Protein AF-A0A537UP47-F1 (afdb_monomer)

Radius of gyration: 11.72 Å; Cα contacts (8 Å, |Δi|>4): 84; chains: 1; bounding box: 27×18×39 Å

pLDDT: mean 82.5, std 11.29, range [47.91, 91.44]

Solvent-accessible surface area (backbone atoms only — not comparable to full-atom values): 3909 Å² total; per-residue (Å²): 138,72,79,55,58,66,54,49,49,52,54,48,47,53,51,27,51,78,60,49,28,46,73,45,79,61,86,93,26,30,28,42,40,28,74,62,79,47,100,60,72,46,74,47,72,79,30,48,75,67,55,50,48,51,54,52,49,52,41,63,75,46,34,79,68,53,116

Structure (mmCIF, N/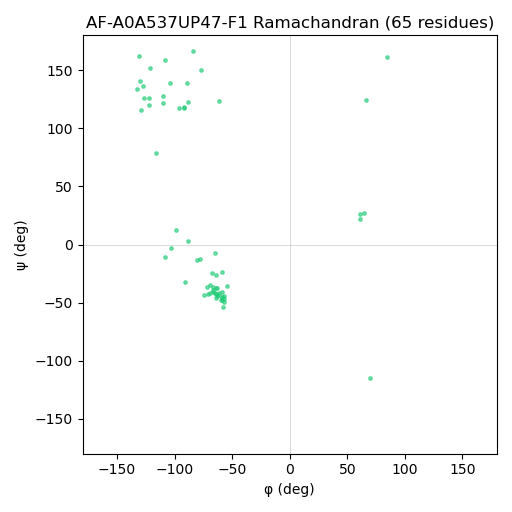CA/C/O backbone):
data_AF-A0A537UP47-F1
#
_entry.id   AF-A0A537UP47-F1
#
loop_
_atom_site.group_PDB
_atom_site.id
_atom_site.type_symbol
_atom_site.label_atom_id
_atom_site.label_alt_id
_atom_site.label_comp_id
_atom_site.label_asym_id
_atom_site.label_entity_id
_atom_site.label_seq_id
_atom_site.pdbx_PDB_ins_code
_atom_site.Cartn_x
_atom_site.Cartn_y
_atom_site.Cartn_z
_atom_site.occupancy
_atom_site.B_iso_or_equiv
_atom_site.auth_seq_id
_atom_site.auth_comp_id
_atom_site.auth_asym_id
_atom_site.auth_atom_id
_atom_site.pdbx_PDB_model_num
ATOM 1 N N . MET A 1 1 ? -5.784 3.000 23.610 1.00 47.91 1 MET A N 1
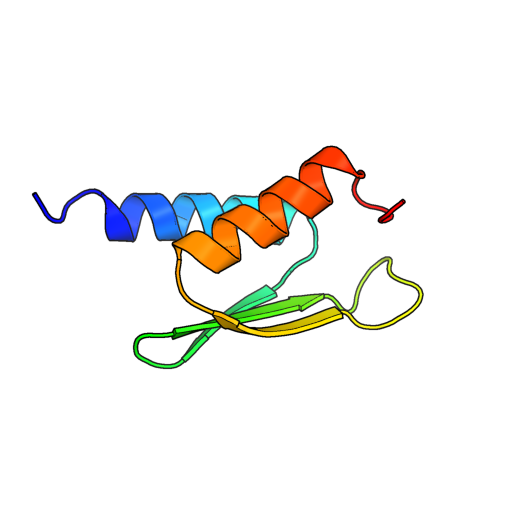ATOM 2 C CA . MET A 1 1 ? -4.542 3.307 22.873 1.00 47.91 1 MET A CA 1
ATOM 3 C C . MET A 1 1 ? -4.877 3.324 21.382 1.00 47.91 1 MET A C 1
ATOM 5 O O . MET A 1 1 ? -4.854 2.275 20.764 1.00 47.91 1 MET A O 1
ATOM 9 N N . GLN A 1 2 ? -5.309 4.468 20.838 1.00 53.06 2 GLN A N 1
ATOM 10 C CA . GLN A 1 2 ? -5.669 4.642 19.410 1.00 53.06 2 GLN A CA 1
ATOM 11 C C . GLN A 1 2 ? -4.578 5.378 18.609 1.00 53.06 2 GLN A C 1
ATOM 13 O O . GLN A 1 2 ? -4.664 5.494 17.394 1.00 53.06 2 GLN A O 1
ATOM 18 N N . GLU A 1 3 ? -3.509 5.819 19.279 1.00 53.78 3 GLU A N 1
ATOM 19 C CA . GLU A 1 3 ? -2.391 6.578 18.698 1.00 53.78 3 GLU A CA 1
ATOM 20 C C . GLU A 1 3 ? -1.564 5.778 17.668 1.00 53.78 3 GLU A C 1
ATOM 22 O O . GLU A 1 3 ? -0.718 6.333 16.980 1.00 53.78 3 GLU A O 1
ATOM 27 N N . ASN A 1 4 ? -1.831 4.477 17.509 1.00 68.06 4 ASN A N 1
ATOM 28 C CA . ASN A 1 4 ? -1.044 3.595 16.648 1.00 68.06 4 ASN A CA 1
ATOM 29 C C . ASN A 1 4 ? -1.546 3.497 15.201 1.00 68.06 4 ASN A C 1
ATOM 31 O O . ASN A 1 4 ? -0.724 3.316 14.309 1.00 68.06 4 ASN A O 1
ATOM 35 N N . GLU A 1 5 ? -2.853 3.602 14.932 1.00 75.75 5 GLU A N 1
ATOM 36 C CA . GLU A 1 5 ? -3.381 3.339 13.579 1.00 75.75 5 GLU A CA 1
ATOM 37 C C . GLU A 1 5 ? -3.062 4.466 12.600 1.00 75.75 5 GLU A C 1
ATOM 39 O O . GLU A 1 5 ? -2.585 4.194 11.503 1.00 75.75 5 GLU A O 1
ATOM 44 N N . ALA A 1 6 ? -3.219 5.726 13.016 1.00 80.88 6 ALA A N 1
ATOM 45 C CA . ALA A 1 6 ? -2.863 6.876 12.183 1.00 80.88 6 ALA A CA 1
ATOM 46 C C . ALA A 1 6 ? -1.350 6.935 11.897 1.00 80.88 6 ALA A C 1
ATOM 48 O O . ALA A 1 6 ? -0.932 7.252 10.784 1.00 80.88 6 ALA A O 1
ATOM 49 N N . VAL A 1 7 ? -0.517 6.577 12.882 1.00 85.81 7 VAL A N 1
ATOM 50 C CA . VAL A 1 7 ? 0.943 6.495 12.714 1.00 85.81 7 VAL A CA 1
ATOM 51 C C . VAL A 1 7 ? 1.321 5.329 11.796 1.00 85.81 7 VAL A C 1
ATOM 53 O O . VAL A 1 7 ? 2.171 5.493 10.917 1.00 85.81 7 VAL A O 1
ATOM 56 N N . ARG A 1 8 ? 0.668 4.166 11.944 1.00 85.75 8 ARG A N 1
ATOM 57 C CA . ARG A 1 8 ? 0.833 3.029 11.024 1.00 85.75 8 ARG A CA 1
ATOM 58 C C . ARG A 1 8 ? 0.436 3.412 9.605 1.00 85.75 8 ARG A C 1
ATOM 60 O O . ARG A 1 8 ? 1.206 3.150 8.689 1.00 85.75 8 ARG A O 1
ATOM 67 N N . GLU A 1 9 ? -0.713 4.055 9.420 1.00 86.69 9 GLU A N 1
ATOM 68 C CA . GLU A 1 9 ? -1.181 4.498 8.106 1.00 86.69 9 GLU A CA 1
ATOM 69 C C . GLU A 1 9 ? -0.181 5.459 7.459 1.00 86.69 9 GLU A C 1
ATOM 71 O O . GLU A 1 9 ? 0.213 5.241 6.314 1.00 86.69 9 GLU A O 1
ATOM 76 N N . ALA A 1 10 ? 0.297 6.469 8.193 1.00 89.00 10 ALA A N 1
ATOM 77 C CA . ALA A 1 10 ? 1.299 7.407 7.691 1.00 89.00 10 ALA A CA 1
ATOM 78 C C . ALA A 1 10 ? 2.576 6.682 7.237 1.00 89.00 10 ALA A C 1
ATOM 80 O O . ALA A 1 10 ? 3.042 6.882 6.113 1.00 89.00 10 ALA A O 1
ATOM 81 N N . ARG A 1 11 ? 3.086 5.761 8.062 1.00 89.62 11 ARG A N 1
ATOM 82 C CA . ARG A 1 11 ? 4.265 4.950 7.736 1.00 89.62 11 ARG A CA 1
ATOM 83 C C . ARG A 1 11 ? 4.043 4.069 6.504 1.00 89.62 11 ARG A C 1
ATOM 85 O O . ARG A 1 11 ? 4.936 3.937 5.667 1.00 89.62 11 ARG A O 1
ATOM 92 N N . LEU A 1 12 ? 2.871 3.449 6.387 1.00 89.81 12 LEU A N 1
ATOM 93 C CA . LEU A 1 12 ? 2.519 2.602 5.248 1.00 89.81 12 LEU A CA 1
ATOM 94 C C . LEU A 1 12 ? 2.327 3.416 3.975 1.00 89.81 12 LEU A C 1
ATOM 96 O O . LEU A 1 12 ? 2.730 2.972 2.904 1.00 89.81 12 LEU A O 1
ATOM 100 N N . ARG A 1 13 ? 1.801 4.633 4.085 1.00 90.31 13 ARG A N 1
ATOM 101 C CA . ARG A 1 13 ? 1.691 5.573 2.972 1.00 90.31 13 ARG A CA 1
ATOM 102 C C . ARG A 1 13 ? 3.063 6.009 2.462 1.00 90.31 13 ARG A C 1
ATOM 104 O O . ARG A 1 13 ? 3.274 6.052 1.251 1.00 90.31 13 ARG A O 1
ATOM 111 N N . GLU A 1 14 ? 4.010 6.278 3.360 1.00 91.06 14 GLU A N 1
ATOM 112 C CA . GLU A 1 14 ? 5.402 6.547 2.981 1.00 91.06 14 GLU A CA 1
ATOM 113 C C . GLU A 1 14 ? 6.053 5.332 2.310 1.00 91.06 14 GLU A C 1
ATOM 115 O O . GLU A 1 14 ? 6.715 5.469 1.279 1.00 91.06 14 GLU A O 1
ATOM 120 N N . LEU A 1 15 ? 5.844 4.131 2.858 1.00 90.12 15 LEU A N 1
ATOM 121 C CA . LEU A 1 15 ? 6.369 2.897 2.275 1.00 90.12 15 LEU A CA 1
ATOM 122 C C . LEU A 1 15 ? 5.768 2.618 0.890 1.00 90.12 15 LEU A C 1
ATOM 124 O O . LEU A 1 15 ? 6.511 2.272 -0.027 1.00 90.12 15 LEU A O 1
ATOM 128 N N . ALA A 1 16 ? 4.460 2.820 0.722 1.00 90.19 16 ALA A N 1
ATOM 129 C CA . ALA A 1 16 ? 3.774 2.712 -0.560 1.00 90.19 16 ALA A CA 1
ATOM 130 C C . ALA A 1 16 ? 4.395 3.659 -1.590 1.00 90.19 16 ALA A C 1
ATOM 132 O O . ALA A 1 16 ? 4.803 3.207 -2.657 1.00 90.19 16 ALA A O 1
ATOM 133 N N . SER A 1 17 ? 4.581 4.933 -1.232 1.00 88.56 17 SER A N 1
ATOM 134 C CA . SER A 1 17 ? 5.216 5.931 -2.101 1.00 88.56 17 SER A CA 1
ATOM 135 C C . SER A 1 17 ? 6.624 5.509 -2.542 1.00 88.56 17 SER A C 1
ATOM 137 O O . SER A 1 17 ? 6.949 5.553 -3.728 1.00 88.56 17 SER A O 1
ATOM 139 N N . ARG A 1 18 ? 7.445 4.996 -1.614 1.00 87.75 18 ARG A N 1
ATOM 140 C CA . ARG A 1 18 ? 8.800 4.490 -1.914 1.00 87.75 18 ARG A CA 1
ATOM 141 C C . ARG A 1 18 ? 8.812 3.276 -2.843 1.00 87.75 18 ARG A C 1
ATOM 143 O O . ARG A 1 18 ? 9.816 3.042 -3.508 1.00 87.75 18 ARG A O 1
ATOM 150 N N . LEU A 1 19 ? 7.732 2.500 -2.857 1.00 86.25 19 LEU A N 1
ATOM 151 C CA . LEU A 1 19 ? 7.552 1.324 -3.709 1.00 86.25 19 LEU A CA 1
ATOM 152 C C . LEU A 1 19 ? 6.711 1.629 -4.961 1.00 86.25 19 LEU A C 1
ATOM 154 O O . LEU A 1 19 ? 6.282 0.699 -5.640 1.00 86.25 19 LEU A O 1
ATOM 158 N N . PHE A 1 20 ? 6.473 2.910 -5.266 1.00 86.69 20 PHE A N 1
ATOM 159 C CA . PHE A 1 20 ? 5.656 3.380 -6.392 1.00 86.69 20 PHE A CA 1
ATOM 160 C C . PHE A 1 20 ? 4.186 2.931 -6.349 1.00 86.69 20 PHE A C 1
ATOM 162 O O . PHE A 1 20 ? 3.492 2.928 -7.366 1.00 86.69 20 PHE A O 1
ATOM 169 N N . PHE A 1 21 ? 3.688 2.589 -5.163 1.00 89.44 21 PHE A N 1
ATOM 170 C CA . PHE A 1 21 ? 2.274 2.358 -4.912 1.00 89.44 21 PHE A CA 1
ATOM 171 C C . PHE A 1 21 ? 1.568 3.652 -4.500 1.00 89.44 21 PHE A C 1
ATOM 173 O O . PHE A 1 21 ? 2.045 4.429 -3.671 1.00 89.44 21 PHE A O 1
ATOM 180 N N . LYS A 1 22 ? 0.362 3.837 -5.026 1.00 89.81 22 LYS A N 1
ATOM 181 C CA . LYS A 1 22 ? -0.632 4.794 -4.546 1.00 89.81 22 LYS A CA 1
ATOM 182 C C . LYS A 1 22 ? -1.526 4.079 -3.539 1.00 89.81 22 LYS A C 1
ATOM 184 O O . LYS A 1 22 ? -2.185 3.104 -3.891 1.00 89.81 22 LYS A O 1
ATOM 189 N N . LEU A 1 23 ? -1.528 4.565 -2.300 1.00 90.56 23 LEU A N 1
ATOM 190 C CA . LEU A 1 23 ? -2.457 4.132 -1.259 1.00 90.56 23 LEU A CA 1
ATOM 191 C C . LEU A 1 23 ? -3.685 5.049 -1.279 1.00 90.56 23 LEU A C 1
ATOM 193 O O . LEU A 1 23 ? -3.567 6.253 -1.044 1.00 90.56 23 LEU A O 1
ATOM 197 N N . GLU A 1 24 ? -4.851 4.481 -1.564 1.00 89.94 24 GLU A N 1
ATOM 198 C CA . GLU A 1 24 ? -6.144 5.161 -1.546 1.00 89.94 24 GLU A CA 1
ATOM 199 C C . GLU A 1 24 ? -6.983 4.646 -0.372 1.00 89.94 24 GLU A C 1
ATOM 201 O O . GLU A 1 24 ? -7.210 3.444 -0.239 1.00 89.94 24 GLU A O 1
ATOM 206 N N . THR A 1 25 ? -7.495 5.546 0.464 1.00 87.81 25 THR A N 1
ATOM 207 C CA . THR A 1 25 ? -8.428 5.188 1.541 1.00 87.81 25 THR A CA 1
ATOM 208 C C . THR A 1 25 ? -9.861 5.235 1.012 1.00 87.81 25 THR A C 1
ATOM 210 O O . THR A 1 25 ? -10.326 6.268 0.531 1.00 87.81 25 THR A O 1
ATOM 213 N N . ARG A 1 26 ? -10.585 4.118 1.107 1.00 85.81 26 ARG A N 1
ATOM 214 C CA . ARG A 1 26 ? -12.000 3.967 0.740 1.00 85.81 26 ARG A CA 1
ATOM 215 C C . ARG A 1 26 ? -12.831 3.640 1.980 1.00 85.81 26 ARG A C 1
ATOM 217 O O . ARG A 1 26 ? -13.197 2.493 2.229 1.00 85.81 26 ARG A O 1
ATOM 224 N N . GLY A 1 27 ? -13.127 4.670 2.771 1.00 83.94 27 GLY A N 1
ATOM 225 C CA . GLY A 1 27 ? -13.869 4.529 4.025 1.00 83.94 27 GLY A CA 1
ATOM 226 C C . GLY A 1 27 ? -13.031 3.820 5.090 1.00 83.94 27 GLY A C 1
ATOM 227 O O . GLY A 1 27 ? -12.014 4.353 5.512 1.00 83.94 27 GLY A O 1
ATOM 228 N N . ALA A 1 28 ? -13.449 2.622 5.506 1.00 83.00 28 ALA A N 1
ATOM 229 C CA . ALA A 1 28 ? -12.742 1.803 6.502 1.00 83.00 28 ALA A CA 1
ATOM 230 C C . ALA A 1 28 ? -11.679 0.862 5.896 1.00 83.00 28 ALA A C 1
ATOM 232 O O . ALA A 1 28 ? -11.114 0.019 6.5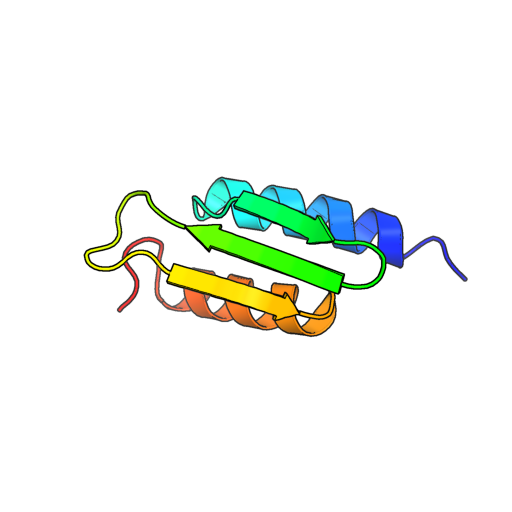92 1.00 83.00 28 ALA A O 1
ATOM 233 N N . ARG A 1 29 ? -11.477 0.928 4.578 1.00 89.00 29 ARG A N 1
ATOM 234 C CA . ARG A 1 29 ? -10.646 -0.002 3.810 1.00 89.00 29 ARG A CA 1
ATOM 235 C C . ARG A 1 29 ? -9.697 0.767 2.910 1.00 89.00 29 ARG A C 1
ATOM 237 O O . ARG A 1 29 ? -9.916 1.939 2.620 1.00 89.00 29 ARG A O 1
ATOM 244 N N . PHE A 1 30 ? -8.668 0.087 2.442 1.00 90.44 30 PHE A N 1
ATOM 245 C CA . PHE A 1 30 ? -7.584 0.659 1.664 1.00 90.44 30 PHE A CA 1
ATOM 246 C C . PHE A 1 30 ? -7.475 -0.030 0.310 1.00 90.44 30 PHE A C 1
ATOM 248 O O . PHE A 1 30 ? -7.841 -1.195 0.146 1.00 90.44 30 PHE A O 1
ATOM 255 N N . ALA A 1 31 ? -6.971 0.705 -0.669 1.00 91.38 31 ALA A N 1
ATOM 256 C CA . ALA A 1 31 ? -6.611 0.181 -1.969 1.00 91.38 31 ALA A CA 1
ATOM 257 C C . ALA A 1 31 ? -5.170 0.580 -2.296 1.00 91.38 31 ALA A C 1
ATOM 259 O O . ALA A 1 31 ? -4.763 1.718 -2.067 1.00 91.38 31 ALA A O 1
ATOM 260 N N . LEU A 1 32 ? -4.400 -0.368 -2.818 1.00 91.31 32 LEU A N 1
ATOM 261 C CA . LEU A 1 32 ? -3.047 -0.162 -3.317 1.00 91.31 32 LEU A CA 1
ATOM 262 C C . LEU A 1 32 ? -3.064 -0.300 -4.835 1.00 91.31 32 LEU A C 1
ATOM 264 O O . LEU A 1 32 ? -3.417 -1.351 -5.367 1.00 91.31 32 LEU A O 1
ATOM 268 N N . CYS A 1 33 ? -2.642 0.750 -5.525 1.00 88.94 33 CYS A N 1
ATOM 269 C CA . CYS A 1 33 ? -2.550 0.785 -6.979 1.00 88.94 33 CYS A CA 1
ATOM 270 C C . CYS A 1 33 ? -1.109 1.095 -7.383 1.00 88.94 33 CYS A C 1
ATOM 272 O O . CYS A 1 33 ? -0.565 2.115 -6.969 1.00 88.94 33 CYS A O 1
ATOM 274 N N . ARG A 1 34 ? -0.498 0.266 -8.225 1.00 86.12 34 ARG A N 1
ATOM 275 C CA . ARG A 1 34 ? 0.803 0.539 -8.834 1.00 86.12 34 ARG A CA 1
ATOM 276 C C . ARG A 1 34 ? 0.724 0.342 -10.336 1.00 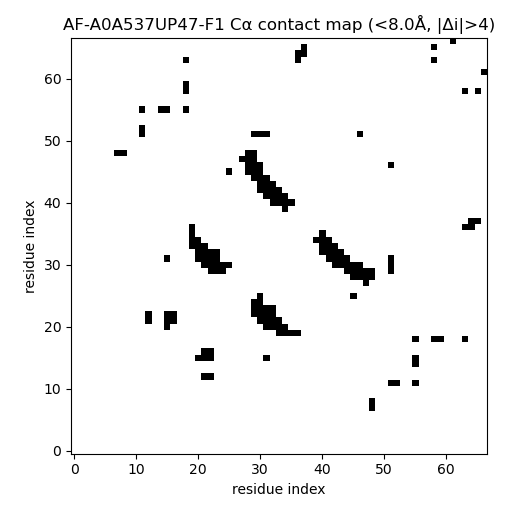86.12 34 ARG A C 1
ATOM 278 O O . ARG A 1 34 ? 0.507 -0.764 -10.822 1.00 86.12 34 ARG A O 1
ATOM 285 N N . ASP A 1 35 ? 0.923 1.442 -11.046 1.00 80.31 35 ASP A N 1
ATOM 286 C CA . ASP A 1 35 ? 0.956 1.503 -12.507 1.00 80.31 35 ASP A CA 1
ATOM 287 C C . ASP A 1 35 ? 2.373 1.745 -13.064 1.00 80.31 35 ASP A C 1
ATOM 289 O O . ASP A 1 35 ? 2.603 1.571 -14.257 1.00 80.31 35 ASP A O 1
ATOM 293 N N . VAL A 1 36 ? 3.335 2.090 -12.198 1.00 73.31 36 VAL A N 1
ATOM 294 C CA . VAL A 1 36 ? 4.700 2.491 -12.575 1.00 73.31 36 VAL A CA 1
ATOM 295 C C . VAL A 1 36 ? 5.705 1.369 -12.304 1.00 73.31 36 VAL A C 1
ATOM 297 O O . VAL A 1 36 ? 5.671 0.730 -11.247 1.00 73.31 36 VAL A O 1
ATOM 300 N N . ASP A 1 37 ? 6.642 1.172 -13.237 1.00 67.00 37 ASP A N 1
ATOM 301 C CA . ASP A 1 37 ? 7.771 0.233 -13.115 1.00 67.00 37 ASP A CA 1
ATOM 302 C C . ASP A 1 37 ? 7.359 -1.246 -12.939 1.00 67.00 37 ASP A C 1
ATOM 304 O O . ASP A 1 37 ? 8.088 -2.044 -12.354 1.00 67.00 37 ASP A O 1
ATOM 308 N N . VAL A 1 38 ? 6.172 -1.622 -13.432 1.00 69.19 38 VAL A N 1
ATOM 309 C CA . VAL A 1 38 ? 5.667 -3.006 -13.440 1.00 69.19 38 VAL A CA 1
ATOM 310 C C . VAL A 1 38 ? 5.164 -3.388 -14.826 1.00 69.19 38 VAL A C 1
ATOM 312 O O . VAL A 1 38 ? 4.517 -2.593 -15.504 1.00 69.19 38 VAL A O 1
ATOM 315 N N . SER A 1 39 ? 5.430 -4.627 -15.250 1.00 72.38 39 SER A N 1
ATOM 316 C CA . SER A 1 39 ? 4.946 -5.143 -16.540 1.00 72.38 39 SER A CA 1
ATOM 317 C C . SER A 1 39 ? 3.426 -5.311 -16.585 1.00 72.38 39 SER A C 1
ATOM 319 O O . SER A 1 39 ? 2.841 -5.302 -17.665 1.00 72.38 39 SER A O 1
ATOM 321 N N . GLN A 1 40 ? 2.783 -5.470 -15.426 1.00 76.00 40 GLN A N 1
ATOM 322 C CA . GLN A 1 40 ? 1.330 -5.497 -15.289 1.00 76.00 40 GLN A CA 1
ATOM 323 C C . GLN A 1 40 ? 0.914 -4.576 -14.140 1.00 76.00 40 GLN A C 1
ATOM 325 O O . GLN A 1 40 ? 1.526 -4.653 -13.072 1.00 76.00 40 GLN A O 1
ATOM 330 N N . PRO A 1 41 ? -0.108 -3.723 -14.328 1.00 80.19 41 PRO A N 1
ATOM 331 C CA . PRO A 1 41 ? -0.601 -2.860 -13.266 1.00 80.19 41 PRO A CA 1
ATOM 332 C C . PRO A 1 41 ? -1.112 -3.711 -12.101 1.00 80.19 41 PRO A C 1
ATOM 334 O O . PRO A 1 41 ? -1.982 -4.566 -12.267 1.00 80.19 41 PRO A O 1
ATOM 337 N N . VAL A 1 42 ? -0.563 -3.467 -10.913 1.00 83.75 42 VAL A N 1
ATOM 338 C CA . VAL A 1 42 ? -0.918 -4.193 -9.693 1.00 83.75 42 VAL A CA 1
ATOM 339 C C . VAL A 1 42 ? -1.958 -3.375 -8.950 1.00 83.75 42 VAL A C 1
ATOM 341 O O . VAL A 1 42 ? -1.690 -2.247 -8.534 1.00 83.75 42 VAL A O 1
ATOM 344 N N . ARG A 1 43 ? -3.151 -3.940 -8.778 1.00 88.06 43 ARG A N 1
ATOM 345 C CA . ARG A 1 43 ? -4.226 -3.323 -8.005 1.00 88.06 43 ARG A CA 1
ATOM 346 C C . ARG A 1 43 ? -4.726 -4.294 -6.950 1.00 88.06 43 ARG A C 1
ATOM 348 O O . ARG A 1 43 ? -5.102 -5.419 -7.267 1.00 88.06 43 ARG A O 1
ATOM 355 N N . HIS A 1 44 ? -4.737 -3.835 -5.710 1.00 88.94 44 HIS A N 1
ATOM 356 C CA . HIS A 1 44 ? -5.337 -4.530 -4.587 1.00 88.94 44 HIS A CA 1
ATOM 357 C C . HIS A 1 44 ? -6.387 -3.620 -3.967 1.00 88.94 44 HIS A C 1
ATOM 359 O O . HIS A 1 44 ? -6.064 -2.526 -3.513 1.00 88.94 44 HIS A O 1
ATOM 365 N N . ASP A 1 45 ? -7.635 -4.068 -3.948 1.00 90.12 45 ASP A N 1
ATOM 366 C 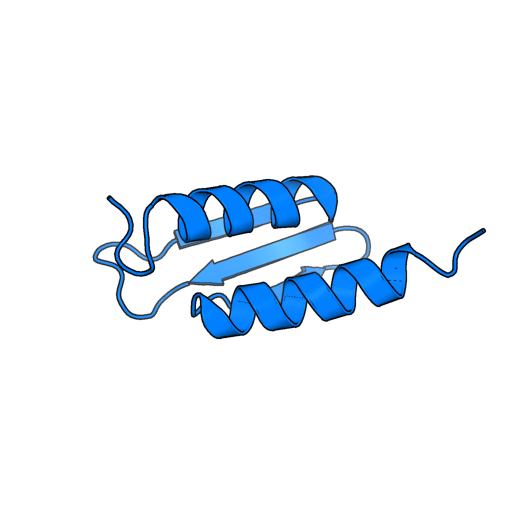CA . ASP A 1 45 ? -8.756 -3.331 -3.378 1.00 90.12 45 ASP A CA 1
ATOM 367 C C . ASP A 1 45 ? -9.223 -3.989 -2.073 1.00 90.12 45 ASP A C 1
ATOM 369 O O . ASP A 1 45 ? -9.014 -5.179 -1.847 1.00 90.12 45 ASP A O 1
ATOM 373 N N . HIS A 1 46 ? -9.920 -3.214 -1.240 1.00 89.94 46 HIS A N 1
ATOM 374 C CA . HIS A 1 46 ? -10.605 -3.696 -0.036 1.00 89.94 46 HIS A CA 1
ATOM 375 C C . HIS A 1 46 ? -9.683 -4.259 1.069 1.00 89.94 46 HIS A C 1
ATOM 377 O O . HIS A 1 46 ? -10.111 -5.055 1.909 1.00 89.94 46 HIS A O 1
ATOM 383 N N . LEU A 1 47 ? -8.440 -3.778 1.119 1.00 90.56 47 LEU A N 1
ATOM 384 C CA . LEU A 1 47 ? -7.431 -4.171 2.098 1.00 90.56 47 LEU A CA 1
ATOM 385 C C . LEU A 1 47 ? -7.661 -3.515 3.465 1.00 90.56 47 LEU A C 1
ATOM 387 O O . LEU A 1 47 ? -8.166 -2.396 3.577 1.00 90.56 47 LEU A O 1
ATOM 391 N N . THR A 1 48 ? -7.253 -4.202 4.520 1.00 91.00 48 THR A N 1
ATOM 392 C CA . THR A 1 48 ? -6.996 -3.620 5.844 1.00 91.00 48 THR A CA 1
ATOM 393 C C . THR A 1 48 ? -5.588 -3.023 5.919 1.00 91.00 48 THR A C 1
ATOM 395 O O . THR A 1 48 ? -4.744 -3.304 5.073 1.00 91.00 48 THR A O 1
ATOM 398 N N . LEU A 1 49 ? -5.303 -2.222 6.954 1.00 88.12 49 LEU A N 1
ATOM 399 C CA . LEU A 1 49 ? -3.943 -1.722 7.222 1.00 88.12 49 LEU A CA 1
ATOM 400 C C . LEU A 1 49 ? -2.911 -2.852 7.337 1.00 88.12 49 LEU A C 1
ATOM 402 O O . LEU A 1 49 ? -1.774 -2.685 6.905 1.00 88.12 49 LEU A O 1
ATOM 406 N N . ASP A 1 50 ? -3.307 -3.990 7.906 1.00 90.19 50 ASP A N 1
ATOM 407 C CA . ASP A 1 50 ? -2.418 -5.137 8.086 1.00 90.19 50 ASP A CA 1
ATOM 408 C C . ASP A 1 50 ? -2.106 -5.817 6.745 1.00 90.19 50 ASP A C 1
ATOM 410 O O . ASP A 1 50 ? -0.949 -6.071 6.425 1.00 90.19 50 ASP A O 1
ATOM 414 N N . GLU A 1 51 ? -3.118 -5.988 5.888 1.00 91.44 51 GLU A N 1
ATOM 415 C CA . GLU A 1 51 ? -2.922 -6.515 4.532 1.00 91.44 51 GLU A CA 1
ATOM 416 C C . GLU A 1 51 ? -2.121 -5.548 3.644 1.00 91.44 51 GLU A C 1
ATOM 418 O O . GLU A 1 51 ? -1.286 -5.979 2.852 1.00 91.44 51 GLU A O 1
ATOM 423 N N . VAL A 1 52 ? -2.323 -4.232 3.791 1.00 90.50 52 VAL A N 1
ATOM 424 C CA . VAL A 1 52 ? -1.483 -3.212 3.136 1.00 90.50 52 VAL A CA 1
ATOM 425 C C . VAL A 1 52 ? -0.023 -3.382 3.556 1.00 90.50 52 VAL A C 1
ATOM 427 O O . VAL A 1 52 ? 0.866 -3.349 2.706 1.00 90.50 52 VAL A O 1
ATOM 430 N N . GLU A 1 53 ? 0.238 -3.576 4.850 1.00 91.12 53 GLU A N 1
ATOM 431 C CA . GLU A 1 53 ? 1.590 -3.794 5.367 1.00 91.12 53 GLU A CA 1
ATOM 432 C C . GLU A 1 53 ? 2.227 -5.071 4.815 1.00 91.12 53 GLU A C 1
ATOM 434 O O . GLU A 1 53 ? 3.392 -5.036 4.411 1.00 91.12 53 GLU A O 1
ATOM 439 N N . ASP A 1 54 ? 1.480 -6.172 4.753 1.00 91.06 54 ASP A N 1
ATOM 440 C CA . ASP A 1 54 ? 1.969 -7.448 4.227 1.00 91.06 54 ASP A CA 1
ATOM 441 C C . ASP A 1 54 ? 2.319 -7.363 2.734 1.00 91.06 54 ASP A C 1
ATOM 443 O O . ASP A 1 54 ? 3.420 -7.748 2.321 1.00 91.06 54 ASP A O 1
ATOM 447 N N . VAL A 1 55 ? 1.439 -6.752 1.930 1.00 89.25 55 VAL A N 1
ATOM 448 C CA . VAL A 1 55 ? 1.691 -6.510 0.503 1.00 89.25 55 VAL A CA 1
ATOM 449 C C . VAL A 1 55 ? 2.958 -5.673 0.342 1.00 89.25 55 VAL A C 1
ATOM 451 O O . VAL A 1 55 ? 3.896 -6.088 -0.342 1.00 89.25 55 VAL A O 1
ATOM 454 N N . LEU A 1 56 ? 3.043 -4.518 1.005 1.00 88.75 56 LEU A N 1
ATOM 455 C CA . LEU A 1 56 ? 4.200 -3.630 0.877 1.00 88.75 56 LEU A CA 1
ATOM 456 C C . LEU A 1 56 ? 5.500 -4.283 1.372 1.00 88.75 56 LEU A C 1
ATOM 458 O O . LEU A 1 56 ? 6.547 -4.094 0.750 1.00 88.75 56 LEU A O 1
ATOM 462 N N . ASN A 1 57 ? 5.464 -5.078 2.445 1.00 89.56 57 ASN A N 1
ATOM 463 C CA . ASN A 1 57 ? 6.633 -5.830 2.908 1.00 89.56 57 ASN A CA 1
ATOM 464 C C . ASN A 1 57 ? 7.050 -6.913 1.912 1.00 89.56 57 ASN A C 1
ATOM 466 O O . ASN A 1 57 ? 8.242 -7.058 1.644 1.00 89.56 57 ASN A O 1
ATOM 470 N N . THR A 1 58 ? 6.096 -7.624 1.314 1.00 87.56 58 THR A N 1
ATOM 471 C CA . THR A 1 58 ? 6.376 -8.619 0.274 1.00 87.56 58 THR A CA 1
ATOM 472 C C . THR A 1 58 ? 7.090 -7.977 -0.917 1.00 87.56 58 THR A C 1
ATOM 474 O O . THR A 1 58 ? 8.115 -8.485 -1.374 1.00 87.56 58 THR A O 1
ATOM 477 N N . TRP A 1 59 ? 6.618 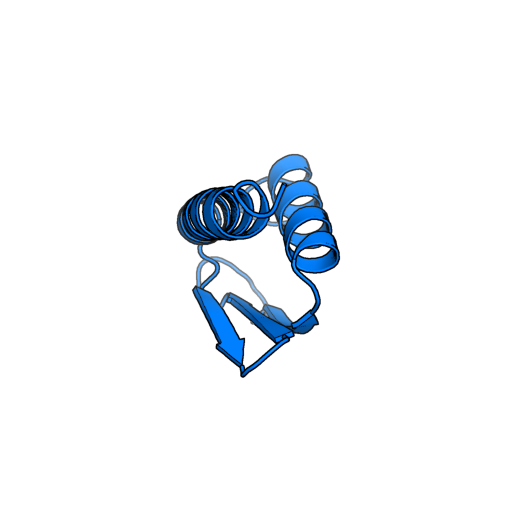-6.817 -1.379 1.00 85.50 59 TRP A N 1
ATOM 478 C CA . TRP A 1 59 ? 7.272 -6.055 -2.449 1.00 85.50 59 TRP A CA 1
ATOM 479 C C . TRP A 1 59 ? 8.640 -5.506 -2.038 1.00 85.50 59 TRP A C 1
ATOM 481 O O . TRP A 1 59 ? 9.591 -5.577 -2.811 1.00 85.50 59 TRP A O 1
ATOM 491 N N . LYS A 1 60 ? 8.785 -5.026 -0.800 1.00 84.44 60 LYS A N 1
ATOM 492 C CA . LYS A 1 60 ? 10.078 -4.597 -0.254 1.00 84.44 60 LYS A CA 1
ATOM 493 C C . LYS A 1 60 ? 11.108 -5.733 -0.255 1.00 84.44 60 LYS A C 1
ATOM 495 O O . LYS A 1 60 ? 12.265 -5.485 -0.580 1.00 84.44 60 LYS A O 1
ATOM 500 N N . LEU A 1 61 ? 10.700 -6.954 0.100 1.00 85.81 61 LEU A N 1
ATOM 501 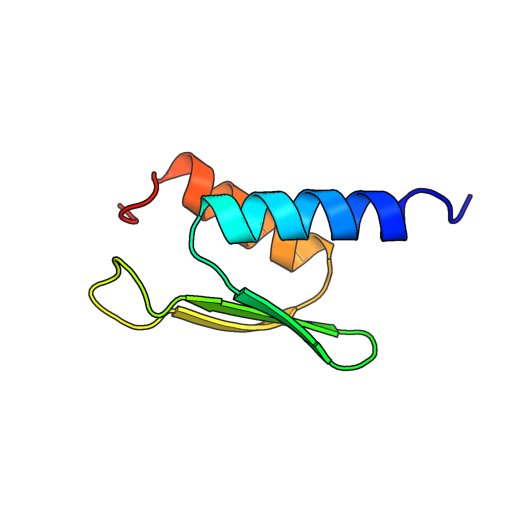C CA . LEU A 1 61 ? 11.571 -8.136 0.127 1.00 85.81 61 LEU A CA 1
ATOM 502 C C . LEU A 1 61 ? 11.937 -8.626 -1.277 1.00 85.81 61 LEU A C 1
ATOM 504 O O . LEU A 1 61 ? 13.061 -9.066 -1.496 1.00 85.81 61 LEU A O 1
ATOM 508 N N . ARG A 1 62 ? 11.004 -8.532 -2.227 1.00 77.38 62 ARG A N 1
ATOM 509 C CA . ARG A 1 62 ? 11.230 -8.901 -3.634 1.00 77.38 62 ARG A CA 1
ATOM 510 C C . ARG A 1 62 ? 12.000 -7.839 -4.427 1.00 77.38 62 ARG A C 1
ATOM 512 O O . ARG A 1 62 ? 12.474 -8.122 -5.520 1.00 77.38 62 ARG A O 1
ATOM 519 N N . GLY A 1 63 ? 12.143 -6.637 -3.874 1.00 69.31 63 GLY A N 1
ATOM 520 C CA . GLY A 1 63 ? 12.729 -5.486 -4.549 1.00 69.31 63 GLY A CA 1
ATOM 521 C C . GLY A 1 63 ? 11.706 -4.726 -5.404 1.00 69.31 63 GLY A C 1
ATOM 522 O O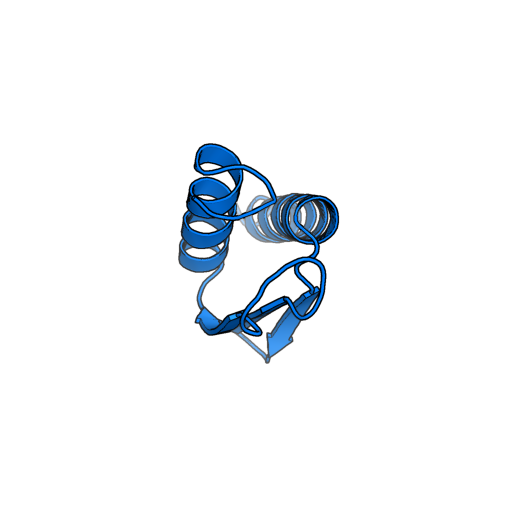 . GLY A 1 63 ? 10.647 -5.256 -5.750 1.00 69.31 63 GLY A O 1
ATOM 523 N N . PRO A 1 64 ? 12.006 -3.464 -5.767 1.00 63.31 64 PRO A N 1
ATOM 524 C CA . PRO A 1 64 ? 11.066 -2.585 -6.459 1.00 63.31 64 PRO A CA 1
ATOM 525 C C . PRO A 1 64 ? 10.583 -3.147 -7.799 1.00 63.31 64 PRO A C 1
ATOM 527 O O . PRO A 1 64 ? 9.486 -2.806 -8.215 1.00 63.31 64 PRO A O 1
ATOM 530 N N . HIS A 1 65 ? 11.317 -4.047 -8.448 1.00 60.69 65 HIS A N 1
ATOM 531 C CA . HIS A 1 65 ? 10.896 -4.624 -9.727 1.00 60.69 65 HIS A CA 1
ATOM 532 C C . HIS A 1 65 ? 9.867 -5.755 -9.596 1.00 60.69 65 HIS A C 1
ATOM 534 O O . HIS A 1 65 ? 9.220 -6.077 -10.586 1.00 60.69 65 HIS A O 1
ATOM 540 N N . GLY A 1 66 ? 9.648 -6.298 -8.389 1.00 59.28 66 GLY A N 1
ATOM 541 C CA . GLY A 1 66 ? 8.937 -7.566 -8.226 1.00 59.28 66 GLY 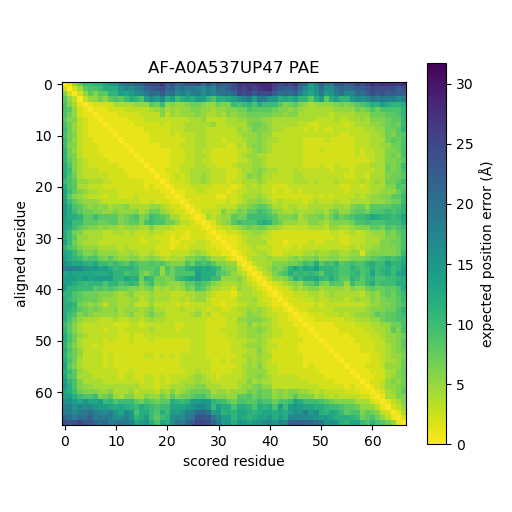A CA 1
ATOM 542 C C . GLY A 1 66 ? 9.775 -8.699 -8.824 1.00 59.28 66 GLY A C 1
ATOM 543 O O . GLY A 1 66 ? 10.225 -8.605 -9.959 1.00 59.28 66 GLY A O 1
ATOM 544 N N . GLY A 1 67 ? 10.070 -9.725 -8.030 1.00 48.66 67 GLY A N 1
ATOM 545 C CA . GLY A 1 67 ? 10.851 -10.874 -8.504 1.00 48.66 67 GLY A CA 1
ATOM 546 C C . GLY A 1 67 ? 10.244 -11.549 -9.728 1.00 48.66 67 GLY A C 1
ATOM 547 O O . GLY A 1 67 ? 8.999 -11.505 -9.862 1.00 48.66 67 GLY A O 1
#

Mean predicted aligned error: 5.79 Å

Foldseek 3Di:
DPVPPVVLVVVLCVLLVVLQWDWDDDDQFIKTWHPPLEPDTDIDTRHHSVRSVVVSVQCVVCDSNRD

Secondary structure (DSSP, 8-state):
--HHHHHHHHHHHHHHHHTTPEEEEETTEEEEEE-SS-SS-EEEEEE-HHHHHHHHHHHHHH-TT--

Nearest PDB structures (foldseek):
  6jfw-assembly2_B  TM=6.902E-01  e=9.402E-01  Pseudomonas aeruginosa PAO1
  9c3c-assembly1_n  TM=3.932E-01  e=1.004E+00  Oryctolagus cuniculus
  2ehb-assembly1_D  TM=5.124E-01  e=2.069E+00  Arabidopsis thaliana
  6fu4-assembly2_B  TM=3.998E-01  e=2.691E+00  Pseudomonas aeruginosa PAO1
  3qij-assembly2_B  TM=3.823E-01  e=2.069E+00  Homo sapiens

Sequence (67 aa):
MQENEAVREARLRELASRLFFKLETRGARFALCRDVDVSQPVRHDHLTLDEVEDVLNTWKLRGPHGG